Protein AF-A0AAW6EP36-F1 (afdb_monomer)

Structure (mmCIF, N/CA/C/O backbone):
data_AF-A0AAW6EP36-F1
#
_entry.id   AF-A0AAW6EP36-F1
#
loop_
_atom_site.group_PDB
_atom_site.id
_atom_site.type_symbol
_atom_site.label_atom_id
_atom_site.label_alt_id
_atom_site.label_comp_id
_atom_site.label_asym_id
_atom_site.label_entity_id
_atom_site.label_seq_id
_atom_site.pdbx_PDB_ins_code
_atom_site.Cartn_x
_atom_site.Cartn_y
_atom_site.Cartn_z
_atom_site.occupancy
_atom_site.B_iso_or_equiv
_atom_site.auth_seq_id
_atom_site.auth_comp_id
_atom_site.auth_asym_id
_atom_site.auth_atom_id
_atom_site.pdbx_PDB_model_num
ATOM 1 N N . MET A 1 1 ? -61.849 -7.722 22.838 1.00 45.62 1 MET A N 1
ATOM 2 C CA . MET A 1 1 ? -61.352 -7.533 24.218 1.00 45.62 1 MET A CA 1
ATOM 3 C C . MET A 1 1 ? -60.020 -6.807 24.137 1.00 45.62 1 MET A C 1
ATOM 5 O O . MET A 1 1 ? -59.121 -7.307 23.476 1.00 45.62 1 MET A O 1
ATOM 9 N N . GLY A 1 2 ? -59.933 -5.591 24.679 1.00 55.53 2 GLY A N 1
ATOM 10 C CA . GLY A 1 2 ? -58.685 -4.821 24.693 1.00 55.53 2 GLY A CA 1
ATOM 11 C C . GLY A 1 2 ? -57.752 -5.344 25.782 1.00 55.53 2 GLY A C 1
ATOM 12 O O . GLY A 1 2 ? -58.221 -5.619 26.885 1.00 55.53 2 GLY A O 1
ATOM 13 N N . LYS A 1 3 ? -56.460 -5.498 25.465 1.00 57.25 3 LYS A N 1
ATOM 14 C CA . LYS A 1 3 ? -55.440 -5.969 26.414 1.00 57.25 3 LYS A CA 1
ATOM 15 C C . LYS A 1 3 ? -55.450 -5.120 27.684 1.00 57.25 3 LYS A C 1
ATOM 17 O O . LYS A 1 3 ? -55.576 -3.893 27.635 1.00 57.25 3 LYS A O 1
ATOM 22 N N . THR A 1 4 ? -55.296 -5.765 28.831 1.00 70.50 4 THR A N 1
ATOM 23 C CA . THR A 1 4 ? -55.386 -5.096 30.128 1.00 70.50 4 THR A CA 1
ATOM 24 C C . THR A 1 4 ? -54.097 -4.313 30.397 1.00 70.50 4 THR A C 1
ATOM 26 O O . THR A 1 4 ? -53.002 -4.747 30.045 1.00 70.50 4 THR A O 1
ATOM 29 N N . LYS A 1 5 ? -54.178 -3.165 31.087 1.00 67.25 5 LYS A N 1
ATOM 30 C CA . LYS A 1 5 ? -53.012 -2.315 31.439 1.00 67.25 5 LYS A CA 1
ATOM 31 C C . LYS A 1 5 ? -51.855 -3.072 32.119 1.00 67.25 5 LYS A C 1
ATOM 33 O O . LYS A 1 5 ? -50.715 -2.620 32.054 1.00 67.25 5 LYS A O 1
ATOM 38 N N . LYS A 1 6 ? -52.150 -4.187 32.799 1.00 70.81 6 LYS A N 1
ATOM 39 C CA . LYS A 1 6 ? -51.157 -5.064 33.441 1.00 70.81 6 LYS A CA 1
ATOM 40 C C . LYS A 1 6 ? -50.401 -5.926 32.424 1.00 70.81 6 LYS A C 1
ATOM 42 O O . LYS A 1 6 ? -49.181 -5.974 32.498 1.00 70.81 6 LYS A O 1
ATOM 47 N N . GLU A 1 7 ? -51.095 -6.491 31.439 1.00 68.00 7 GLU A N 1
ATOM 48 C CA . GLU A 1 7 ? -50.498 -7.297 30.362 1.00 68.00 7 GLU A CA 1
ATOM 49 C C . GLU A 1 7 ? -49.569 -6.444 29.489 1.00 68.00 7 GLU A C 1
ATOM 51 O O . GLU A 1 7 ? -48.434 -6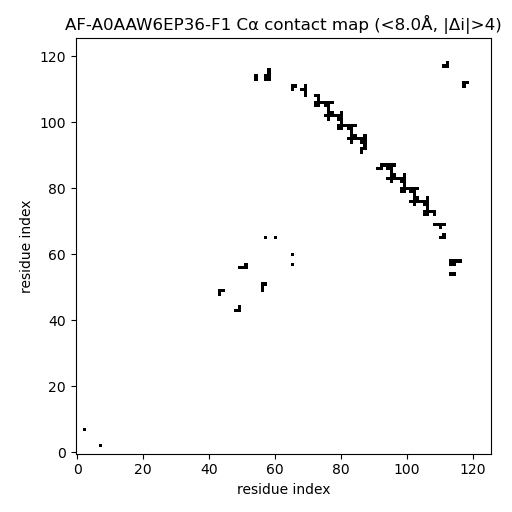.827 29.230 1.00 68.00 7 GLU A O 1
ATOM 56 N N . MET A 1 8 ? -49.986 -5.217 29.152 1.00 68.50 8 MET A N 1
ATOM 57 C CA . MET A 1 8 ? -49.133 -4.281 28.404 1.00 68.50 8 MET A CA 1
ATOM 58 C C . MET A 1 8 ? -47.861 -3.870 29.166 1.00 68.50 8 MET A C 1
ATOM 60 O O . MET A 1 8 ? -46.829 -3.618 28.550 1.00 68.50 8 MET A O 1
ATOM 64 N N . LYS A 1 9 ? -47.900 -3.794 30.504 1.00 72.25 9 LYS A N 1
ATOM 65 C CA . LYS A 1 9 ? -46.702 -3.501 31.313 1.00 72.25 9 LYS A CA 1
ATOM 66 C C . LYS A 1 9 ? -45.738 -4.683 31.375 1.00 72.25 9 LYS A C 1
ATOM 68 O O . LYS A 1 9 ? -44.535 -4.461 31.475 1.00 72.25 9 LYS A O 1
ATOM 73 N N . GLN A 1 10 ? -46.266 -5.901 31.332 1.00 76.69 10 GLN A N 1
ATOM 74 C CA . GLN A 1 10 ? -45.478 -7.125 31.380 1.00 76.69 10 GLN A CA 1
ATOM 75 C C . GLN A 1 10 ? -44.752 -7.345 30.045 1.00 76.69 10 GLN A C 1
ATOM 77 O O . GLN A 1 10 ? -43.532 -7.469 30.043 1.00 76.69 10 GLN A O 1
ATOM 82 N N . GLU A 1 11 ? -45.458 -7.180 28.917 1.00 71.25 11 GLU A N 1
ATOM 83 C CA . GLU A 1 11 ? -44.861 -7.202 27.568 1.00 71.25 11 GLU A CA 1
ATOM 84 C C . GLU A 1 11 ? -43.756 -6.139 27.400 1.00 71.25 11 GLU A C 1
ATOM 86 O O . GLU A 1 11 ? -42.708 -6.401 26.810 1.00 71.25 11 GLU A O 1
ATOM 91 N N . LEU A 1 12 ? -43.944 -4.937 27.963 1.00 74.44 12 LEU A N 1
ATOM 92 C CA . LEU A 1 12 ? -42.933 -3.874 27.911 1.00 74.44 12 LEU A CA 1
ATOM 93 C C . LEU A 1 12 ? -41.680 -4.208 28.739 1.00 74.44 12 LEU A C 1
ATOM 95 O O . LEU A 1 12 ? -40.571 -3.805 28.380 1.00 74.44 12 LEU A O 1
ATOM 99 N N . ASN A 1 13 ? -41.849 -4.906 29.863 1.00 81.31 13 ASN A N 1
ATOM 100 C CA . ASN A 1 13 ? -40.734 -5.281 30.725 1.00 81.31 13 ASN A CA 1
ATOM 101 C C . ASN A 1 13 ? -39.915 -6.420 30.104 1.00 81.31 13 ASN A C 1
ATOM 103 O O . ASN A 1 13 ? -38.688 -6.337 30.073 1.00 81.31 13 ASN A O 1
ATOM 107 N N . ASP A 1 14 ? -40.587 -7.406 29.512 1.00 78.19 14 ASP A N 1
ATOM 108 C CA . ASP A 1 14 ? -39.940 -8.510 28.798 1.00 78.19 14 ASP A CA 1
ATOM 109 C C . ASP A 1 14 ? -39.180 -8.004 27.563 1.00 78.19 14 ASP A C 1
ATOM 111 O O . ASP A 1 14 ? -38.023 -8.368 27.345 1.00 78.19 14 ASP A O 1
ATOM 115 N N . ALA A 1 15 ? -39.762 -7.059 26.815 1.00 74.50 15 ALA A N 1
ATOM 116 C CA . ALA A 1 15 ? -39.076 -6.404 25.702 1.00 74.50 15 ALA A CA 1
ATOM 117 C C . ALA A 1 15 ? -37.827 -5.625 26.156 1.00 74.50 15 ALA A C 1
ATOM 119 O O . ALA A 1 15 ? -36.800 -5.640 25.475 1.00 74.50 15 ALA A O 1
ATOM 120 N N . LYS A 1 16 ? -37.876 -4.966 27.324 1.00 75.06 16 LYS A N 1
ATOM 121 C CA . LYS A 1 16 ? -36.713 -4.277 27.908 1.00 75.06 16 LYS A CA 1
ATOM 122 C C . LYS A 1 16 ? -35.598 -5.241 28.302 1.00 75.06 16 LYS A C 1
ATOM 124 O O . LYS A 1 16 ? -34.429 -4.917 28.088 1.00 75.06 16 LYS A O 1
ATOM 129 N N . ILE A 1 17 ? -35.944 -6.388 28.882 1.00 79.31 17 ILE A N 1
ATOM 130 C CA . ILE A 1 17 ? -34.974 -7.416 29.277 1.00 79.31 17 ILE A CA 1
ATOM 131 C C . ILE A 1 17 ? -34.302 -7.995 28.029 1.00 79.31 17 ILE A C 1
ATOM 133 O O . ILE A 1 17 ? -33.076 -7.972 27.942 1.00 79.31 17 ILE A O 1
ATOM 137 N N . TYR A 1 18 ? -35.087 -8.369 27.016 1.00 76.94 18 TYR A N 1
ATOM 138 C CA . TYR A 1 18 ? -34.569 -8.897 25.753 1.00 76.94 18 TYR A CA 1
ATOM 139 C C . TYR A 1 18 ? -33.625 -7.913 25.047 1.00 76.94 18 TYR A C 1
ATOM 141 O O . TYR A 1 18 ? -32.559 -8.282 24.552 1.00 76.94 18 TYR A O 1
ATOM 149 N N . LEU A 1 19 ? -33.977 -6.624 25.042 1.00 76.75 19 LEU A N 1
ATOM 150 C CA . LEU A 1 19 ? -33.152 -5.587 24.429 1.00 76.75 19 LEU A CA 1
ATOM 151 C C . LEU A 1 19 ? -31.839 -5.370 25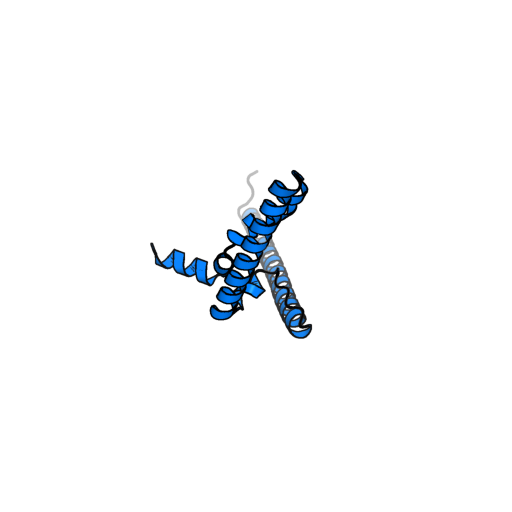.199 1.00 76.75 19 LEU A C 1
ATOM 153 O O . LEU A 1 19 ? -30.787 -5.180 24.589 1.00 76.75 19 LEU A O 1
ATOM 157 N N . LYS A 1 20 ? -31.876 -5.451 26.534 1.00 81.38 20 LYS A N 1
ATOM 158 C CA . LYS A 1 20 ? -30.683 -5.355 27.386 1.00 81.38 20 LYS A CA 1
ATOM 159 C C . LYS A 1 20 ? -29.736 -6.539 27.16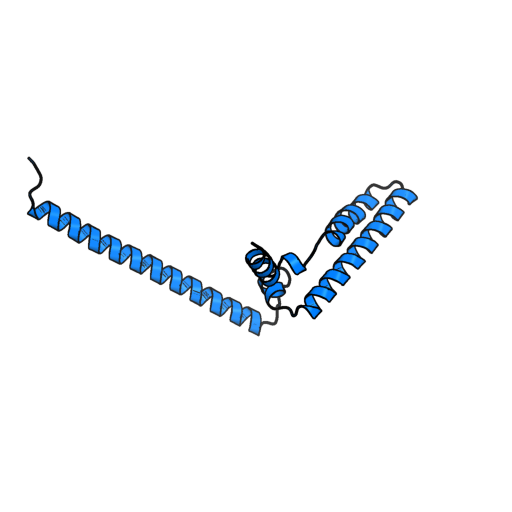7 1.00 81.38 20 LYS A C 1
ATOM 161 O O . LYS A 1 20 ? -28.532 -6.325 27.038 1.00 81.38 20 LYS A O 1
ATOM 166 N N . GLU A 1 21 ? -30.269 -7.753 27.064 1.00 82.50 21 GLU A N 1
ATOM 167 C CA . GLU A 1 21 ? -29.490 -8.961 26.763 1.00 82.50 21 GLU A CA 1
ATOM 168 C C . GLU A 1 21 ? -28.890 -8.922 25.351 1.00 82.50 21 GLU A C 1
ATOM 170 O O . GLU A 1 21 ? -27.721 -9.264 25.159 1.00 82.50 21 GLU A O 1
ATOM 175 N N . GLY A 1 22 ? -29.648 -8.434 24.363 1.00 76.81 22 GLY A N 1
ATOM 176 C CA . GLY A 1 22 ? -29.160 -8.238 22.997 1.00 76.81 22 GLY A CA 1
ATOM 177 C C . GLY A 1 22 ? -27.992 -7.250 22.926 1.00 76.81 22 GLY A C 1
ATOM 178 O O . GLY A 1 22 ? -26.977 -7.533 22.289 1.00 76.81 22 GLY A O 1
ATOM 179 N N . ILE A 1 23 ? -28.088 -6.122 23.637 1.00 80.25 23 ILE A N 1
ATOM 180 C CA . ILE A 1 23 ? -27.001 -5.133 23.723 1.00 80.25 23 ILE A CA 1
ATOM 181 C C . ILE A 1 23 ? -25.767 -5.725 24.412 1.00 80.25 23 ILE A C 1
ATOM 183 O O . ILE A 1 23 ? -24.645 -5.476 23.969 1.00 80.25 23 ILE A O 1
ATOM 187 N N . GLN A 1 24 ? -25.950 -6.522 25.469 1.00 84.31 24 GLN A N 1
ATOM 188 C CA . GLN A 1 24 ? -24.836 -7.180 26.153 1.00 84.31 24 GLN A CA 1
ATOM 189 C C . GLN A 1 24 ? -24.106 -8.167 25.240 1.00 84.31 24 GLN A C 1
ATOM 191 O O . GLN A 1 24 ? -22.882 -8.100 25.160 1.00 84.31 24 GLN A O 1
ATOM 196 N N . LYS A 1 25 ? -24.827 -8.999 24.476 1.00 80.69 25 LYS A N 1
ATOM 197 C CA . LYS A 1 25 ? -24.210 -9.906 23.493 1.00 80.69 25 LYS A CA 1
ATOM 198 C C . LYS A 1 25 ? -23.414 -9.158 22.425 1.00 80.69 25 LYS A C 1
ATOM 200 O O . LYS A 1 25 ? -22.282 -9.535 22.134 1.00 80.69 25 LYS A O 1
ATOM 205 N N . ILE A 1 26 ? -23.967 -8.069 21.887 1.00 77.00 26 ILE A N 1
ATOM 206 C CA . ILE A 1 26 ? -23.275 -7.244 20.885 1.00 77.00 26 ILE A CA 1
ATOM 207 C C . ILE A 1 26 ? -21.999 -6.632 21.476 1.00 77.00 26 ILE A C 1
ATOM 209 O O . ILE A 1 26 ? -20.958 -6.630 20.821 1.00 77.00 26 ILE A O 1
ATOM 213 N N . ASN A 1 27 ? -22.047 -6.132 22.712 1.00 78.75 27 ASN A N 1
ATOM 214 C CA . ASN A 1 27 ? -20.862 -5.580 23.369 1.00 78.75 27 ASN A CA 1
ATOM 215 C C . ASN A 1 27 ? -19.795 -6.644 23.653 1.00 78.75 27 ASN A C 1
ATOM 217 O O . ASN A 1 27 ? -18.612 -6.366 23.452 1.00 78.75 27 ASN A O 1
ATOM 221 N N . GLU A 1 28 ? -20.189 -7.846 24.074 1.00 79.75 28 GLU A N 1
ATOM 222 C CA . GLU A 1 28 ? -19.261 -8.956 24.317 1.00 79.75 28 GLU A CA 1
ATOM 223 C C . GLU A 1 28 ? -18.569 -9.381 23.008 1.00 79.75 28 GLU A C 1
ATOM 225 O O . GLU A 1 28 ? -17.343 -9.475 22.957 1.00 79.75 28 GLU A O 1
ATOM 230 N N . GLU A 1 29 ? -19.320 -9.513 21.906 1.00 76.31 29 GLU A N 1
ATOM 231 C CA . GLU A 1 29 ? -18.755 -9.807 20.579 1.00 76.31 29 GLU A CA 1
ATOM 232 C C . GLU A 1 29 ? -17.798 -8.712 20.086 1.00 76.31 29 GLU A C 1
ATOM 234 O O . GLU A 1 29 ? -16.755 -8.999 19.490 1.00 76.31 29 GLU A O 1
ATOM 239 N N . GLN A 1 30 ? -18.131 -7.440 20.322 1.00 67.19 30 GLN A N 1
ATOM 240 C CA . GLN A 1 30 ? -17.255 -6.319 19.976 1.00 67.19 30 GLN A CA 1
ATOM 241 C C . GLN A 1 30 ? -15.985 -6.302 20.836 1.00 67.19 30 GLN A C 1
ATOM 243 O O . GLN A 1 30 ? -14.928 -5.906 20.336 1.00 67.19 30 GLN A O 1
ATOM 248 N N . ARG A 1 31 ? -16.060 -6.740 22.102 1.00 79.50 31 ARG A N 1
ATOM 249 C CA . ARG A 1 31 ? -14.889 -6.869 22.981 1.00 79.50 31 ARG A CA 1
ATOM 250 C C . ARG A 1 31 ? -13.953 -7.966 22.480 1.00 79.50 31 ARG A C 1
ATOM 252 O O . ARG A 1 31 ? -12.779 -7.680 22.264 1.00 79.50 31 ARG A O 1
ATOM 259 N N . ILE A 1 32 ? -14.484 -9.151 22.173 1.00 75.88 32 ILE A N 1
ATOM 260 C CA . ILE A 1 32 ? -13.707 -10.284 21.638 1.00 75.88 32 ILE A CA 1
ATOM 261 C C . ILE A 1 32 ? -13.018 -9.894 20.321 1.00 75.88 32 ILE A C 1
ATOM 263 O O . ILE A 1 32 ? -11.809 -10.053 20.177 1.00 75.88 32 ILE A O 1
ATOM 267 N N . LYS A 1 33 ? -13.740 -9.255 19.388 1.00 71.69 33 LYS A N 1
ATOM 268 C CA . LYS A 1 33 ? -13.156 -8.774 18.118 1.00 71.69 33 LYS A CA 1
ATOM 269 C C . LYS A 1 33 ? -12.069 -7.711 18.297 1.00 71.69 33 LYS A C 1
ATOM 271 O O . LYS A 1 33 ? -11.221 -7.550 17.415 1.00 71.69 33 LYS A O 1
ATOM 276 N N . LYS A 1 34 ? -12.111 -6.928 19.379 1.00 68.38 34 LYS A N 1
ATOM 277 C CA . LYS A 1 34 ? -11.049 -5.966 19.707 1.00 68.38 34 LYS A CA 1
ATOM 278 C C . LYS A 1 34 ? -9.825 -6.674 20.277 1.00 68.38 34 LYS A C 1
ATOM 280 O O . LYS A 1 34 ? -8.721 -6.368 19.836 1.00 68.38 34 LYS A O 1
ATOM 285 N N . GLU A 1 35 ? -10.017 -7.618 21.191 1.00 72.19 35 GLU A N 1
ATOM 286 C CA . GLU A 1 35 ? -8.931 -8.410 21.778 1.00 72.19 35 GLU A CA 1
ATOM 287 C C . GLU A 1 35 ? -8.205 -9.244 20.714 1.00 72.19 35 GLU A C 1
ATOM 289 O O . GLU A 1 35 ? -6.982 -9.172 20.617 1.00 72.19 35 GLU A O 1
ATOM 294 N N . GLU A 1 36 ? -8.931 -9.913 19.812 1.00 69.19 36 GLU A N 1
ATOM 295 C CA . GLU A 1 36 ? -8.332 -10.655 18.691 1.00 69.19 36 GLU A CA 1
ATOM 296 C C . GLU A 1 36 ? -7.504 -9.762 17.757 1.00 69.19 36 GLU A C 1
ATOM 298 O O . GLU A 1 36 ? -6.447 -10.171 17.270 1.00 69.19 36 GLU A O 1
ATOM 303 N N . ARG A 1 37 ? -7.947 -8.520 17.506 1.00 63.28 37 ARG A N 1
ATOM 304 C CA . ARG A 1 37 ? -7.154 -7.563 16.719 1.00 63.28 37 ARG A CA 1
ATOM 305 C C . ARG A 1 37 ? -5.865 -7.183 17.425 1.00 63.28 37 ARG A C 1
ATOM 307 O O . ARG A 1 37 ? -4.842 -7.098 16.756 1.00 63.28 37 ARG A O 1
ATOM 314 N N . ILE A 1 38 ? -5.909 -6.938 18.733 1.00 69.94 38 ILE A N 1
ATOM 315 C CA . ILE A 1 38 ? -4.722 -6.570 19.513 1.00 69.94 38 ILE A CA 1
ATOM 316 C C . ILE A 1 38 ? -3.719 -7.726 19.497 1.00 69.94 38 ILE A C 1
ATOM 318 O O . ILE A 1 38 ? -2.566 -7.511 19.132 1.00 69.94 38 ILE A O 1
ATOM 322 N N . ILE A 1 39 ? -4.180 -8.954 19.754 1.00 66.69 39 ILE A N 1
ATOM 323 C CA . ILE A 1 39 ? -3.342 -10.161 19.730 1.00 66.69 39 ILE A CA 1
ATOM 324 C C . ILE A 1 39 ? -2.724 -10.374 18.342 1.00 66.69 39 ILE A C 1
ATOM 326 O O . ILE A 1 39 ? -1.535 -10.660 18.235 1.00 66.69 39 ILE A O 1
ATOM 330 N N . ASN A 1 40 ? -3.485 -10.194 17.257 1.00 64.25 40 ASN A N 1
ATOM 331 C CA . ASN A 1 40 ? -2.939 -10.320 15.901 1.00 64.25 40 ASN A CA 1
ATOM 332 C C . ASN A 1 40 ? -1.943 -9.209 15.547 1.00 64.25 40 ASN A C 1
ATOM 334 O O . ASN A 1 40 ? -0.972 -9.467 14.840 1.00 64.25 40 ASN A O 1
ATOM 338 N N . ILE A 1 41 ? -2.152 -7.980 16.026 1.00 61.00 41 ILE A N 1
ATOM 339 C CA . ILE A 1 41 ? -1.191 -6.883 15.843 1.00 61.00 41 ILE A CA 1
ATOM 340 C C . ILE A 1 41 ? 0.109 -7.195 16.593 1.00 61.00 41 ILE A C 1
ATOM 342 O O . ILE A 1 41 ? 1.189 -7.032 16.028 1.00 61.00 41 ILE A O 1
ATOM 346 N N . GLU A 1 42 ? 0.015 -7.695 17.822 1.00 60.91 42 GLU A N 1
ATOM 347 C CA . GLU A 1 42 ? 1.168 -8.058 18.648 1.00 60.91 42 GLU A CA 1
ATOM 348 C C . GLU A 1 42 ? 1.920 -9.271 18.083 1.00 60.91 42 GLU A C 1
ATOM 350 O O . GLU A 1 42 ? 3.146 -9.257 17.981 1.00 60.91 42 GLU A O 1
ATOM 355 N N . LYS A 1 43 ? 1.195 -10.276 17.581 1.00 59.38 43 LYS A N 1
ATOM 356 C CA . LYS A 1 43 ? 1.772 -11.435 16.889 1.00 59.38 43 LYS A CA 1
ATOM 357 C C . LYS A 1 43 ? 2.457 -11.043 15.575 1.00 59.38 43 LYS A C 1
ATOM 359 O O . LYS A 1 43 ? 3.528 -11.562 15.261 1.00 59.38 43 LYS A O 1
ATOM 364 N N . ASN A 1 44 ? 1.896 -10.095 14.824 1.00 56.53 44 ASN A N 1
ATOM 365 C CA . ASN A 1 44 ? 2.533 -9.548 13.620 1.00 56.53 44 ASN A CA 1
ATOM 366 C C . ASN A 1 44 ? 3.772 -8.701 13.951 1.00 56.53 44 ASN A C 1
ATOM 368 O O . ASN A 1 44 ? 4.741 -8.711 13.195 1.00 56.53 44 ASN A O 1
ATOM 372 N N . ALA A 1 45 ? 3.779 -8.012 15.096 1.00 58.97 45 ALA A N 1
ATOM 373 C CA . ALA A 1 45 ? 4.959 -7.309 15.590 1.00 58.97 45 ALA A CA 1
ATOM 374 C C . ALA A 1 45 ? 6.065 -8.287 16.038 1.00 58.97 45 ALA A C 1
ATOM 376 O O . ALA A 1 45 ? 7.228 -8.077 15.702 1.00 58.97 45 ALA A O 1
ATOM 377 N N . GLN A 1 46 ? 5.712 -9.382 16.726 1.00 56.59 46 GLN A N 1
ATOM 378 C CA . GLN A 1 46 ? 6.663 -10.414 17.168 1.00 56.59 46 GLN A CA 1
ATOM 379 C C . GLN A 1 46 ? 7.242 -11.244 16.016 1.00 56.59 46 GLN A C 1
ATOM 381 O O . GLN A 1 46 ? 8.406 -11.627 16.060 1.00 56.59 46 GLN A O 1
ATOM 386 N N . THR A 1 47 ? 6.454 -11.523 14.977 1.00 53.81 47 THR A N 1
ATOM 387 C CA . THR A 1 47 ? 6.906 -12.328 13.827 1.00 53.81 47 THR A CA 1
ATOM 388 C C . THR A 1 47 ? 7.732 -11.535 12.812 1.00 53.81 47 THR A C 1
ATOM 390 O O . THR A 1 47 ? 8.214 -12.117 11.843 1.00 53.81 47 THR A O 1
ATOM 393 N N . GLY A 1 48 ? 7.898 -10.217 12.990 1.00 52.94 48 GLY A N 1
ATOM 394 C CA . GLY A 1 48 ? 8.709 -9.368 12.107 1.00 52.94 48 GLY A CA 1
ATOM 395 C C . GLY A 1 48 ? 8.193 -9.259 10.665 1.00 52.94 48 GLY A C 1
ATOM 396 O O . GLY A 1 48 ? 8.832 -8.629 9.822 1.00 52.94 48 GLY A O 1
ATOM 397 N N . THR A 1 49 ? 7.032 -9.844 10.359 1.00 51.59 49 THR A N 1
ATOM 398 C CA . THR A 1 49 ? 6.422 -9.809 9.029 1.00 51.59 49 THR A CA 1
ATOM 399 C C . THR A 1 49 ? 5.657 -8.504 8.864 1.00 51.59 49 THR A C 1
ATOM 401 O O . THR A 1 49 ? 4.437 -8.416 8.991 1.00 51.59 49 THR A O 1
ATOM 404 N N . VAL A 1 50 ? 6.402 -7.433 8.586 1.00 53.75 50 VAL A N 1
ATOM 405 C CA . VAL A 1 50 ? 5.812 -6.143 8.230 1.00 53.75 50 VAL A CA 1
ATOM 406 C C . VAL A 1 50 ? 5.137 -6.298 6.872 1.00 53.75 50 VAL A C 1
ATOM 408 O O . VAL A 1 50 ? 5.776 -6.266 5.822 1.00 53.75 50 VAL A O 1
ATOM 411 N N . ASN A 1 51 ? 3.821 -6.495 6.882 1.00 60.12 51 ASN A N 1
ATOM 412 C CA . ASN A 1 51 ? 3.046 -6.535 5.655 1.00 60.12 51 ASN A CA 1
ATOM 413 C C . ASN A 1 51 ? 2.905 -5.111 5.097 1.00 60.12 51 ASN A C 1
ATOM 415 O O . ASN A 1 51 ? 1.962 -4.391 5.426 1.00 60.12 51 ASN A O 1
ATOM 419 N N . TYR A 1 52 ? 3.844 -4.712 4.236 1.00 58.38 52 TYR A N 1
ATOM 420 C CA . TYR A 1 52 ? 3.853 -3.410 3.560 1.00 58.38 52 TYR A CA 1
ATOM 421 C C . TYR A 1 52 ? 2.638 -3.181 2.646 1.00 58.38 52 TYR A C 1
ATOM 423 O O . TYR A 1 52 ? 2.409 -2.057 2.213 1.00 58.38 52 TYR A O 1
ATOM 431 N N . PHE A 1 53 ? 1.823 -4.202 2.362 1.00 57.44 53 PHE A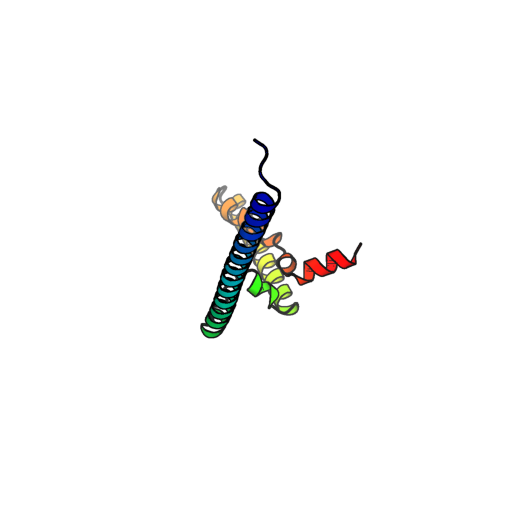 N 1
ATOM 432 C CA . PHE A 1 53 ? 0.552 -4.026 1.651 1.00 57.44 53 PHE A CA 1
ATOM 433 C C . PHE A 1 53 ? -0.599 -3.620 2.578 1.00 57.44 53 PHE A C 1
ATOM 435 O O . PHE A 1 53 ? -1.627 -3.131 2.109 1.00 57.44 53 PHE A O 1
ATOM 442 N N . HIS A 1 54 ? -0.443 -3.776 3.895 1.00 61.94 54 HIS A N 1
ATOM 443 C CA . HIS A 1 54 ? -1.445 -3.337 4.855 1.00 61.94 54 HIS A CA 1
ATOM 444 C C . HIS A 1 54 ? -1.323 -1.829 5.107 1.00 61.94 54 HIS A C 1
ATOM 446 O O . HIS A 1 54 ? -0.234 -1.297 5.321 1.00 61.94 54 HIS A O 1
ATOM 452 N N . ARG A 1 55 ? -2.457 -1.115 5.127 1.00 60.69 55 ARG A N 1
ATOM 453 C CA . ARG A 1 55 ? -2.488 0.351 5.287 1.00 60.69 55 ARG A CA 1
ATOM 454 C C . ARG A 1 55 ? -1.751 0.835 6.540 1.00 60.69 55 ARG A C 1
ATOM 456 O O . ARG A 1 55 ? -1.071 1.856 6.489 1.00 60.69 55 ARG A O 1
ATOM 463 N N . SER A 1 56 ? -1.840 0.070 7.630 1.00 62.09 56 SER A N 1
ATOM 464 C CA . SER A 1 56 ? -1.178 0.403 8.896 1.00 62.09 56 SER A CA 1
ATOM 465 C C . SER A 1 56 ? 0.345 0.473 8.780 1.00 62.09 56 SER A C 1
ATOM 467 O O . SER A 1 56 ? 0.949 1.243 9.514 1.00 62.09 56 SER A O 1
ATOM 469 N N . ALA A 1 57 ? 0.966 -0.266 7.852 1.00 65.06 57 ALA A N 1
ATOM 470 C CA . ALA A 1 57 ? 2.415 -0.235 7.662 1.00 65.06 57 ALA A CA 1
ATOM 471 C C . ALA A 1 57 ? 2.891 1.125 7.127 1.00 65.06 57 ALA A C 1
ATOM 473 O O . ALA A 1 57 ? 3.939 1.624 7.538 1.00 65.06 57 ALA A O 1
ATOM 474 N N . TRP A 1 58 ? 2.097 1.758 6.259 1.00 68.25 58 TRP A N 1
ATOM 475 C CA . TRP A 1 58 ? 2.371 3.101 5.746 1.00 68.25 58 TRP A CA 1
ATOM 476 C C . TRP A 1 58 ? 2.073 4.184 6.784 1.00 68.25 58 TRP A C 1
ATOM 478 O O . TRP A 1 58 ? 2.795 5.176 6.845 1.00 68.25 58 TRP A O 1
ATOM 488 N N . ASP A 1 59 ? 1.044 3.989 7.615 1.00 64.62 59 ASP A N 1
ATOM 489 C CA . ASP A 1 59 ? 0.700 4.912 8.706 1.00 64.62 59 ASP A CA 1
ATOM 490 C C . ASP A 1 59 ? 1.788 4.979 9.787 1.00 64.62 59 ASP A C 1
ATOM 492 O O . ASP A 1 59 ? 2.029 6.045 10.348 1.00 64.62 59 ASP A O 1
ATOM 496 N N . THR A 1 60 ? 2.482 3.869 10.052 1.00 66.19 60 THR A N 1
ATOM 497 C CA . THR A 1 60 ? 3.581 3.813 11.030 1.00 66.19 60 THR A CA 1
ATOM 498 C C . THR A 1 60 ? 4.930 4.292 10.483 1.00 66.19 60 THR A C 1
ATOM 500 O O . THR A 1 60 ? 5.897 4.393 11.238 1.00 66.19 60 THR A O 1
ATOM 503 N N . MET A 1 61 ? 5.044 4.583 9.182 1.00 68.56 61 MET A N 1
ATOM 504 C CA . MET A 1 61 ? 6.301 5.046 8.586 1.00 68.56 61 MET A CA 1
ATOM 505 C C . MET A 1 61 ? 6.548 6.538 8.825 1.00 68.56 61 MET A C 1
ATOM 507 O O . MET A 1 61 ? 5.660 7.375 8.676 1.00 68.56 61 MET A O 1
ATOM 511 N N . SER A 1 62 ? 7.810 6.893 9.091 1.00 72.31 62 SER A N 1
ATOM 512 C CA . SER A 1 62 ? 8.225 8.299 9.150 1.00 72.31 62 SER A CA 1
ATOM 513 C C . SER A 1 62 ? 8.014 9.006 7.803 1.00 72.31 62 SER A C 1
ATOM 515 O O . SER A 1 62 ? 8.177 8.406 6.736 1.00 72.31 62 SER A O 1
ATOM 517 N N . GLU A 1 63 ? 7.742 10.313 7.828 1.00 72.81 63 GLU A N 1
ATOM 518 C CA . GLU A 1 63 ? 7.547 11.113 6.609 1.00 72.81 63 GLU A CA 1
ATOM 519 C C . GLU A 1 63 ? 8.769 11.058 5.668 1.00 72.81 63 GLU A C 1
ATOM 521 O O . GLU A 1 63 ? 8.627 11.036 4.443 1.00 72.81 63 GLU A O 1
ATOM 526 N N . LYS A 1 64 ? 9.987 10.979 6.229 1.00 76.06 64 LYS A N 1
ATOM 527 C CA . LYS A 1 64 ? 11.236 10.822 5.462 1.00 76.06 64 LYS A CA 1
ATOM 528 C C . LYS A 1 64 ? 11.256 9.497 4.698 1.00 76.06 64 LYS A C 1
ATOM 530 O O . LYS A 1 64 ? 11.606 9.473 3.518 1.00 76.06 64 LYS A O 1
ATOM 535 N N . THR A 1 65 ? 10.854 8.411 5.353 1.00 77.75 65 THR A N 1
ATOM 536 C CA . THR A 1 65 ? 10.766 7.075 4.749 1.00 77.75 65 THR A CA 1
ATOM 537 C C . THR A 1 65 ? 9.696 7.047 3.657 1.00 77.75 65 THR A C 1
ATOM 539 O O . THR A 1 65 ? 9.962 6.594 2.547 1.00 77.75 65 THR A O 1
ATOM 542 N N . LEU A 1 66 ? 8.531 7.645 3.916 1.00 77.75 66 LEU A N 1
ATOM 543 C CA . LEU A 1 66 ? 7.430 7.761 2.958 1.00 77.75 66 LEU A CA 1
ATOM 544 C C . LEU A 1 66 ? 7.834 8.544 1.694 1.00 77.75 66 LEU A C 1
ATOM 546 O O . LEU A 1 66 ? 7.501 8.156 0.574 1.00 77.75 66 LEU A O 1
ATOM 550 N N . LYS A 1 67 ? 8.609 9.629 1.854 1.00 79.94 67 LYS A N 1
ATOM 551 C CA . LYS A 1 67 ? 9.187 10.393 0.735 1.00 79.94 67 LYS A CA 1
ATOM 552 C C . LYS A 1 67 ? 10.152 9.549 -0.097 1.00 79.94 67 LYS A C 1
ATOM 554 O O . LYS A 1 67 ? 10.080 9.633 -1.322 1.00 79.94 67 LYS A O 1
ATOM 559 N N . ARG A 1 68 ? 11.008 8.738 0.540 1.00 82.56 68 ARG A N 1
ATOM 560 C CA . ARG A 1 68 ? 11.932 7.823 -0.157 1.00 82.56 68 ARG A CA 1
ATOM 561 C C . ARG A 1 68 ? 11.186 6.758 -0.952 1.00 82.56 68 ARG A C 1
ATOM 563 O O . ARG A 1 68 ? 11.493 6.585 -2.123 1.00 82.56 68 ARG A O 1
ATOM 570 N N . PHE A 1 69 ? 10.177 6.114 -0.367 1.00 82.69 69 PHE A N 1
ATOM 571 C CA . PHE A 1 69 ? 9.355 5.138 -1.090 1.00 82.69 69 PHE A CA 1
ATOM 572 C C . PHE A 1 69 ? 8.615 5.774 -2.263 1.00 82.69 69 PHE A C 1
ATOM 574 O O . PHE A 1 69 ? 8.647 5.249 -3.368 1.00 82.69 69 PHE A O 1
ATOM 581 N N . ASN A 1 70 ? 8.015 6.946 -2.063 1.00 84.06 70 ASN A N 1
ATOM 582 C CA . ASN A 1 70 ? 7.348 7.660 -3.147 1.00 84.06 70 ASN A CA 1
ATOM 583 C C . ASN A 1 70 ? 8.310 8.034 -4.288 1.00 84.06 70 ASN A C 1
ATOM 585 O O . ASN A 1 70 ? 7.938 8.007 -5.457 1.00 84.06 70 ASN A O 1
ATOM 589 N N . LEU A 1 71 ? 9.546 8.410 -3.949 1.00 85.38 71 LEU A N 1
ATOM 590 C CA . LEU A 1 71 ? 10.585 8.689 -4.934 1.00 85.38 71 LEU A CA 1
ATOM 591 C C . LEU A 1 71 ? 10.998 7.412 -5.678 1.00 85.38 71 LEU A C 1
ATOM 593 O O . LEU A 1 71 ? 11.095 7.433 -6.900 1.00 85.38 71 LEU A O 1
ATOM 597 N N . PHE A 1 72 ? 11.168 6.305 -4.953 1.00 87.12 72 PHE A N 1
ATOM 598 C CA . PHE A 1 72 ? 11.475 4.994 -5.517 1.00 87.12 72 PHE A CA 1
ATOM 599 C C . PHE A 1 72 ? 10.408 4.551 -6.527 1.00 87.12 72 PHE A C 1
ATOM 601 O O . PHE A 1 72 ? 10.745 4.311 -7.680 1.00 87.12 72 PHE A O 1
ATOM 608 N N . PHE A 1 73 ? 9.122 4.559 -6.153 1.00 85.31 73 PHE A N 1
ATOM 609 C CA . PHE A 1 73 ? 8.031 4.188 -7.065 1.00 85.31 73 PHE A CA 1
ATOM 610 C C . PHE A 1 73 ? 7.965 5.076 -8.307 1.00 85.31 73 PHE A C 1
ATOM 612 O O . PHE A 1 73 ? 7.734 4.571 -9.402 1.00 85.31 73 PHE A O 1
ATOM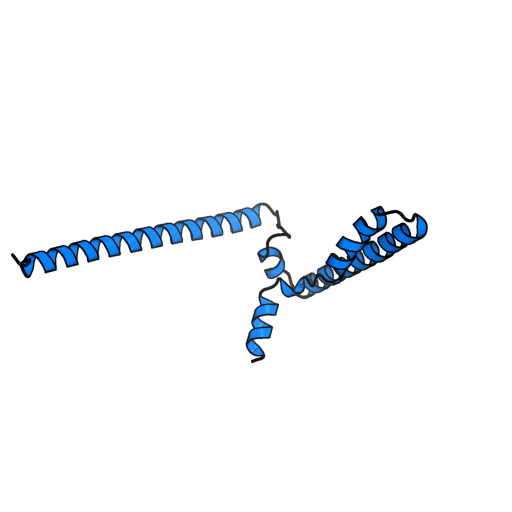 619 N N . ARG A 1 74 ? 8.229 6.381 -8.168 1.00 85.25 74 ARG A N 1
ATOM 620 C CA . ARG A 1 74 ? 8.313 7.279 -9.325 1.00 85.25 74 ARG A CA 1
ATOM 621 C C . ARG A 1 74 ? 9.448 6.902 -10.267 1.00 85.25 74 ARG A C 1
ATOM 623 O O . ARG A 1 74 ? 9.213 6.837 -11.467 1.00 85.25 74 ARG A O 1
ATOM 630 N N . PHE A 1 75 ? 10.648 6.639 -9.750 1.00 87.62 75 PHE A N 1
ATOM 631 C CA . PHE A 1 75 ? 11.775 6.217 -10.584 1.00 87.62 75 PHE A CA 1
ATOM 632 C C . PHE A 1 75 ? 11.512 4.874 -11.262 1.00 87.62 75 PHE A C 1
ATOM 634 O O . PHE A 1 75 ? 11.733 4.757 -12.464 1.00 87.62 75 PHE A O 1
ATOM 641 N N . THR A 1 76 ? 10.973 3.895 -10.532 1.00 88.12 76 THR A N 1
ATOM 642 C CA . THR A 1 76 ? 10.555 2.610 -11.103 1.00 88.12 76 THR A CA 1
ATOM 643 C C . THR A 1 76 ? 9.499 2.806 -12.187 1.00 88.12 76 THR A C 1
ATOM 645 O O . THR A 1 76 ? 9.612 2.229 -13.262 1.00 88.12 76 THR A O 1
ATOM 648 N N . GLY A 1 77 ? 8.509 3.670 -11.952 1.00 86.38 77 GLY A N 1
ATOM 649 C CA . GLY A 1 77 ? 7.475 3.979 -12.931 1.00 86.38 77 GLY A CA 1
ATOM 650 C C . GLY A 1 77 ? 8.035 4.618 -14.203 1.00 86.38 77 GLY A C 1
ATOM 651 O O . GLY A 1 77 ? 7.683 4.192 -15.300 1.00 86.38 77 GLY A O 1
ATOM 652 N N . VAL A 1 78 ? 8.939 5.597 -14.069 1.00 87.81 78 VAL A N 1
ATOM 653 C CA . VAL A 1 78 ? 9.615 6.231 -15.213 1.00 87.81 78 VAL A CA 1
ATOM 654 C C . VAL A 1 78 ? 10.444 5.204 -15.976 1.00 87.81 78 VAL A C 1
ATOM 656 O O . VAL A 1 78 ? 10.350 5.155 -17.195 1.00 87.81 78 VAL A O 1
ATOM 659 N N . PHE A 1 79 ? 11.197 4.355 -15.276 1.00 88.62 79 PHE A N 1
ATOM 660 C CA . PHE A 1 79 ? 12.003 3.301 -15.890 1.00 88.62 79 PHE A CA 1
ATOM 661 C C . PHE A 1 79 ? 11.148 2.285 -16.665 1.00 88.62 79 PHE A C 1
ATOM 663 O O . PHE A 1 79 ? 11.465 1.942 -17.802 1.00 88.62 79 PHE A O 1
ATOM 670 N N . CYS A 1 80 ? 10.028 1.837 -16.091 1.00 86.50 80 CYS A N 1
ATOM 671 C CA . CYS A 1 80 ? 9.087 0.953 -16.778 1.00 86.50 80 CYS A CA 1
ATOM 672 C C . CYS A 1 80 ? 8.430 1.636 -17.984 1.00 86.50 80 CYS A C 1
ATOM 674 O O . CYS A 1 80 ? 8.224 0.990 -19.009 1.00 86.50 80 CYS A O 1
ATOM 676 N N . LEU A 1 81 ? 8.127 2.935 -17.892 1.00 86.69 81 LEU A N 1
ATOM 677 C CA . LEU A 1 81 ? 7.568 3.693 -19.010 1.00 86.69 81 LEU A CA 1
ATOM 678 C C . LEU A 1 81 ? 8.554 3.836 -20.156 1.00 86.69 81 LEU A C 1
ATOM 680 O O . LEU A 1 81 ? 8.192 3.550 -21.293 1.00 86.69 81 LEU A O 1
ATOM 684 N N . THR A 1 82 ? 9.781 4.266 -19.868 1.00 86.44 82 THR A N 1
ATOM 685 C CA . THR A 1 82 ? 10.810 4.452 -20.891 1.00 86.44 82 THR A CA 1
ATOM 686 C C . THR A 1 82 ? 11.194 3.121 -21.520 1.00 86.44 82 THR A C 1
ATOM 688 O O . THR A 1 82 ? 11.237 3.032 -22.742 1.00 86.44 82 THR A O 1
ATOM 691 N N . GLY A 1 83 ? 11.378 2.070 -20.717 1.00 84.75 83 GLY A N 1
ATOM 692 C CA . GLY A 1 83 ? 11.630 0.718 -21.213 1.00 84.75 83 GLY A CA 1
ATOM 693 C C . GLY A 1 83 ? 10.473 0.179 -22.057 1.00 84.75 83 GLY A C 1
ATOM 694 O O . GLY A 1 83 ? 10.695 -0.303 -23.162 1.00 84.75 83 GLY A O 1
ATOM 695 N N . GLY A 1 84 ? 9.230 0.321 -21.587 1.00 84.19 84 GLY A N 1
ATOM 696 C CA . GLY A 1 84 ? 8.043 -0.123 -22.321 1.00 84.19 84 GLY A CA 1
ATOM 697 C C . GLY A 1 84 ? 7.841 0.620 -23.641 1.00 84.19 84 GLY A C 1
ATOM 698 O O . GLY A 1 84 ? 7.564 -0.011 -24.656 1.00 84.19 84 GLY A O 1
ATOM 699 N N . LEU A 1 85 ? 8.064 1.939 -23.657 1.00 84.81 85 LEU A N 1
ATOM 700 C CA . LEU A 1 85 ? 8.017 2.755 -24.875 1.00 84.81 85 LEU A CA 1
ATOM 701 C C . LEU A 1 85 ? 9.128 2.365 -25.852 1.00 84.81 85 LEU A C 1
ATOM 703 O O . LEU A 1 85 ? 8.856 2.216 -27.039 1.00 84.81 85 LEU A O 1
ATOM 707 N N . LEU A 1 86 ? 10.356 2.155 -25.370 1.00 85.12 86 LEU A N 1
ATOM 708 C CA . LEU A 1 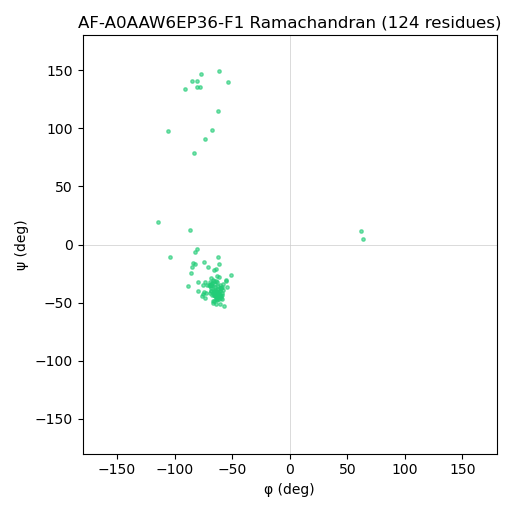86 ? 11.465 1.698 -26.209 1.00 85.12 86 LEU A CA 1
ATOM 709 C C . LEU A 1 86 ? 11.152 0.349 -26.857 1.00 85.12 86 LEU A C 1
ATOM 711 O O . LEU A 1 86 ? 11.329 0.206 -28.059 1.00 85.12 86 LEU A O 1
ATOM 715 N N . VAL A 1 87 ? 10.633 -0.613 -26.093 1.00 83.81 87 VAL A N 1
ATOM 716 C CA . VAL A 1 87 ? 10.228 -1.928 -26.616 1.00 83.81 87 VAL A CA 1
ATOM 717 C C . VAL A 1 87 ? 9.080 -1.787 -27.619 1.00 83.81 87 VAL A C 1
ATOM 719 O O . VAL A 1 87 ? 9.116 -2.401 -28.682 1.00 83.81 87 VAL A O 1
ATOM 722 N N . PHE A 1 88 ? 8.091 -0.942 -27.318 1.00 82.56 88 PHE A N 1
ATOM 723 C CA . PHE A 1 88 ? 6.941 -0.709 -28.190 1.00 82.56 88 PHE A CA 1
ATOM 724 C C . PHE A 1 88 ? 7.350 -0.102 -29.539 1.00 82.56 88 PHE A C 1
ATOM 726 O O . PHE A 1 88 ? 6.894 -0.564 -30.580 1.00 82.56 88 PHE A O 1
ATOM 733 N N . PHE A 1 89 ? 8.242 0.893 -29.539 1.00 81.31 89 PHE A N 1
ATOM 734 C CA . PHE A 1 89 ? 8.713 1.538 -30.768 1.00 81.31 89 PHE A CA 1
ATOM 735 C C . PHE A 1 89 ? 9.786 0.734 -31.510 1.00 81.31 89 PHE A C 1
ATOM 737 O O . PHE A 1 89 ? 9.829 0.792 -32.735 1.00 81.31 89 PHE A O 1
ATOM 744 N N 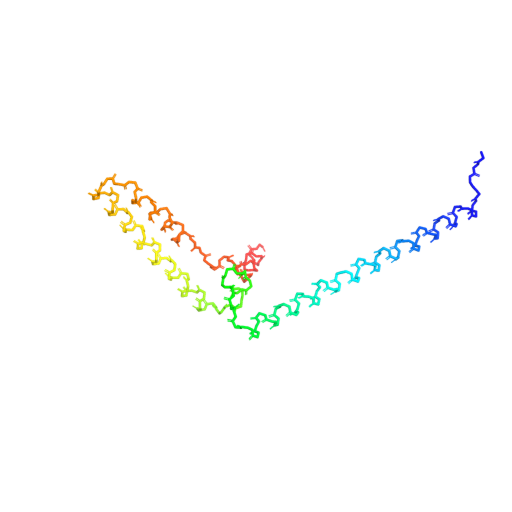. ALA A 1 90 ? 10.639 -0.015 -30.805 1.00 80.50 90 ALA A N 1
ATOM 745 C CA . ALA A 1 90 ? 11.711 -0.790 -31.430 1.00 80.50 90 ALA A CA 1
ATOM 746 C C . ALA A 1 90 ? 11.220 -2.117 -32.023 1.00 80.50 90 ALA A C 1
ATOM 748 O O . ALA A 1 90 ? 11.664 -2.501 -33.101 1.00 80.50 90 ALA A O 1
ATOM 749 N N . ALA A 1 91 ? 10.319 -2.821 -31.333 1.00 77.00 91 ALA A N 1
ATOM 750 C CA . ALA A 1 91 ? 9.843 -4.139 -31.755 1.00 77.00 91 ALA A CA 1
ATOM 751 C C . ALA A 1 91 ? 8.429 -4.113 -32.361 1.00 77.00 91 ALA A C 1
ATOM 753 O O . ALA A 1 91 ? 7.978 -5.129 -32.883 1.00 77.00 91 ALA A O 1
ATOM 754 N N . GLY A 1 92 ? 7.699 -2.992 -32.259 1.00 69.31 92 GLY A N 1
ATOM 755 C CA . GLY A 1 92 ? 6.273 -2.933 -32.618 1.00 69.31 92 GLY A CA 1
ATOM 756 C C . GLY A 1 92 ? 5.399 -3.856 -31.760 1.00 69.31 92 GLY A C 1
ATOM 757 O O . GLY A 1 92 ? 4.239 -4.109 -32.090 1.00 69.31 92 GLY A O 1
ATOM 758 N N . ASP A 1 93 ? 5.966 -4.397 -30.681 1.00 74.50 93 ASP A N 1
ATOM 759 C CA . ASP A 1 93 ? 5.376 -5.474 -29.911 1.00 74.50 93 ASP A CA 1
ATOM 760 C C . ASP A 1 93 ? 4.505 -4.912 -28.785 1.00 74.50 93 ASP A C 1
ATOM 762 O O . ASP A 1 93 ? 4.895 -4.028 -28.012 1.00 74.50 93 ASP A O 1
ATOM 766 N N . LYS A 1 94 ? 3.311 -5.488 -28.653 1.00 77.81 94 LYS A N 1
ATOM 767 C CA . LYS A 1 94 ? 2.345 -5.184 -27.595 1.00 77.81 94 LYS A CA 1
ATOM 768 C C . LYS A 1 94 ? 2.909 -5.496 -26.207 1.00 77.81 94 LYS A C 1
ATOM 770 O O . LYS A 1 94 ? 2.399 -4.959 -25.227 1.00 77.81 94 LYS A O 1
ATOM 775 N N . LEU A 1 95 ? 3.983 -6.286 -26.113 1.00 76.75 95 LEU A N 1
ATOM 776 C CA . LEU A 1 95 ? 4.743 -6.480 -24.876 1.00 76.75 95 LEU A CA 1
ATOM 777 C C . LEU A 1 95 ? 5.234 -5.159 -24.261 1.00 76.75 95 LEU A C 1
ATOM 779 O O . LEU A 1 95 ? 5.264 -5.041 -23.038 1.00 76.75 95 LEU A O 1
ATOM 783 N N . GLY A 1 96 ? 5.526 -4.132 -25.067 1.00 71.88 96 GLY A N 1
ATOM 784 C CA . GLY A 1 96 ? 5.877 -2.804 -24.552 1.00 71.88 96 GLY A CA 1
ATOM 785 C C . GLY A 1 96 ? 4.760 -2.167 -23.714 1.00 71.88 96 GLY A C 1
ATOM 786 O O . GLY A 1 96 ? 5.029 -1.561 -22.675 1.00 71.88 96 GLY A O 1
ATOM 787 N N . LEU A 1 97 ? 3.490 -2.403 -24.075 1.00 76.12 97 LEU A N 1
ATOM 788 C CA . LEU A 1 97 ? 2.328 -1.911 -23.322 1.00 76.12 97 LEU A CA 1
ATOM 789 C C . LEU A 1 97 ? 2.219 -2.554 -21.934 1.00 76.12 97 LEU A C 1
ATOM 791 O O . LEU A 1 97 ? 1.777 -1.895 -20.992 1.00 76.12 97 LEU A O 1
ATOM 795 N N . ILE A 1 98 ? 2.661 -3.809 -21.791 1.00 80.75 98 ILE A N 1
ATOM 796 C CA . ILE A 1 98 ? 2.666 -4.528 -20.508 1.00 80.75 98 ILE A CA 1
ATOM 797 C C . ILE A 1 98 ? 3.598 -3.842 -19.506 1.00 80.75 98 ILE A C 1
ATOM 799 O O . ILE A 1 98 ? 3.306 -3.849 -18.317 1.00 80.75 98 ILE A O 1
ATOM 803 N N . PHE A 1 99 ? 4.674 -3.201 -19.965 1.00 77.06 99 PHE A N 1
ATOM 804 C CA . PHE A 1 99 ? 5.572 -2.429 -19.103 1.00 77.06 99 PHE A CA 1
ATOM 805 C C . PHE A 1 99 ? 5.128 -0.969 -18.947 1.00 77.06 99 PHE A C 1
ATOM 807 O O . PHE A 1 99 ? 5.226 -0.404 -17.853 1.00 77.06 99 PHE A O 1
ATOM 814 N N . SER A 1 100 ? 4.571 -0.363 -19.999 1.00 78.56 100 SER A N 1
ATOM 815 C CA . SER A 1 100 ? 4.121 1.031 -19.964 1.00 78.56 100 SER A CA 1
ATOM 816 C C . SER A 1 100 ? 2.907 1.253 -19.057 1.00 78.56 100 SER A C 1
ATOM 818 O O . SER A 1 100 ? 2.880 2.241 -18.327 1.00 78.56 100 SER A O 1
ATOM 820 N N . ILE A 1 101 ? 1.916 0.352 -19.041 1.00 80.88 101 ILE A N 1
ATOM 821 C CA . ILE A 1 101 ? 0.700 0.522 -18.222 1.00 80.88 101 ILE A CA 1
ATOM 822 C C . ILE A 1 101 ? 1.025 0.521 -16.712 1.00 80.88 101 ILE A C 1
ATOM 824 O O . ILE A 1 101 ? 0.653 1.478 -16.024 1.00 80.88 101 ILE A O 1
ATOM 828 N N . PRO A 1 102 ? 1.769 -0.463 -16.167 1.00 78.50 102 PRO A N 1
ATOM 829 C CA . PRO A 1 102 ? 2.229 -0.419 -14.782 1.00 78.50 102 PRO A CA 1
ATOM 830 C C . PRO A 1 102 ? 3.158 0.764 -14.509 1.00 78.50 102 PRO A C 1
ATOM 832 O O . PRO A 1 102 ? 3.076 1.358 -13.439 1.00 78.50 102 PRO A O 1
ATOM 835 N N . GLY A 1 103 ? 4.012 1.154 -15.460 1.00 78.31 103 GLY A N 1
ATOM 836 C CA . GLY A 1 103 ? 4.885 2.317 -15.292 1.00 78.31 103 GLY A CA 1
ATOM 837 C C . GLY A 1 103 ? 4.107 3.630 -15.113 1.00 78.31 103 GLY A C 1
ATOM 838 O O . GLY A 1 103 ? 4.423 4.440 -14.236 1.00 78.31 103 GLY A O 1
ATOM 839 N N . LEU A 1 104 ? 3.025 3.808 -15.876 1.00 83.12 104 LEU A N 1
ATOM 840 C CA . LEU A 1 104 ? 2.068 4.909 -15.712 1.00 83.12 104 LEU A CA 1
ATOM 841 C C . LEU A 1 104 ? 1.379 4.854 -14.347 1.00 83.12 104 LEU A C 1
ATOM 843 O O . LEU A 1 104 ? 1.257 5.869 -13.663 1.00 83.12 104 LEU A O 1
ATOM 847 N N . P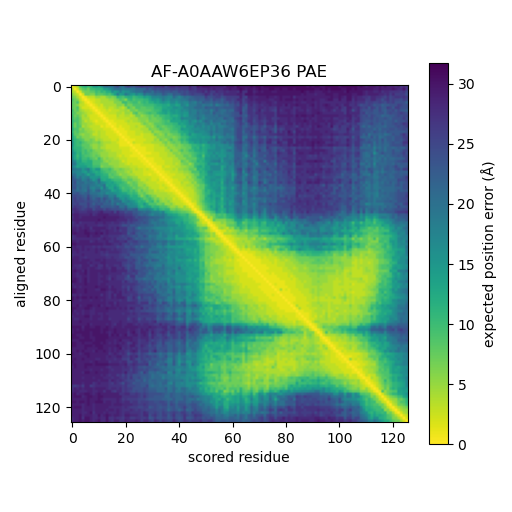HE A 1 105 ? 0.980 3.662 -13.912 1.00 81.88 105 PHE A N 1
ATOM 848 C CA . PHE A 1 105 ? 0.393 3.486 -12.590 1.00 81.88 105 PHE A CA 1
ATOM 849 C C . PHE A 1 105 ? 1.379 3.893 -11.483 1.00 81.88 105 PHE A C 1
ATOM 851 O O . PHE A 1 105 ? 1.053 4.739 -10.654 1.00 81.88 105 PHE A O 1
ATOM 858 N N . PHE A 1 106 ? 2.614 3.387 -11.504 1.00 81.25 106 PHE A N 1
ATOM 859 C CA . PHE A 1 106 ? 3.632 3.695 -10.493 1.00 81.25 106 PHE A CA 1
ATOM 860 C C . PHE A 1 106 ? 4.104 5.154 -10.495 1.00 81.25 106 PHE A C 1
ATOM 862 O O . PHE A 1 106 ? 4.426 5.685 -9.434 1.00 81.25 106 PHE A O 1
ATOM 869 N N . THR A 1 107 ? 4.110 5.837 -11.643 1.00 81.12 107 THR A N 1
ATOM 870 C CA . THR A 1 107 ? 4.424 7.279 -11.694 1.00 81.12 107 THR A CA 1
ATOM 871 C C . THR A 1 107 ? 3.325 8.147 -11.081 1.00 81.12 107 THR A C 1
ATOM 873 O O . THR A 1 107 ? 3.626 9.164 -10.446 1.00 81.12 107 THR A O 1
ATOM 876 N N . LEU A 1 108 ? 2.062 7.745 -11.245 1.00 79.12 108 LEU A N 1
ATOM 877 C CA . LEU A 1 108 ? 0.893 8.443 -10.704 1.00 79.12 108 LEU A CA 1
ATOM 878 C C . LEU A 1 108 ? 0.567 8.056 -9.256 1.00 79.12 108 LEU A C 1
ATOM 880 O O . LEU A 1 108 ? -0.123 8.809 -8.559 1.00 79.12 108 LEU A O 1
ATOM 884 N N . LEU A 1 109 ? 1.068 6.912 -8.788 1.00 78.44 109 LEU A N 1
ATOM 885 C CA . LEU A 1 109 ? 0.948 6.492 -7.402 1.00 78.44 109 LEU A CA 1
ATOM 886 C C . LEU A 1 109 ? 1.667 7.478 -6.476 1.00 78.44 109 LEU A C 1
ATOM 888 O O . LEU A 1 109 ? 2.889 7.609 -6.477 1.00 78.44 109 LEU A O 1
ATOM 892 N N . ASP A 1 110 ? 0.879 8.147 -5.637 1.00 73.56 110 ASP A N 1
ATOM 893 C CA . ASP A 1 110 ? 1.381 8.960 -4.537 1.00 73.56 110 ASP A CA 1
ATOM 894 C C . ASP A 1 110 ? 1.131 8.227 -3.225 1.00 73.56 110 ASP A C 1
ATOM 896 O O . ASP A 1 110 ? 0.034 8.271 -2.657 1.00 73.56 110 ASP A O 1
ATOM 900 N N . VAL A 1 111 ? 2.167 7.545 -2.742 1.00 70.12 111 VAL A N 1
ATOM 901 C CA . VAL A 1 111 ? 2.067 6.693 -1.552 1.00 70.12 111 VAL A CA 1
ATOM 902 C C . VAL A 1 111 ? 1.743 7.510 -0.296 1.00 70.12 111 VAL A C 1
ATOM 904 O O . VAL A 1 111 ? 1.161 7.006 0.666 1.00 70.12 111 VAL A O 1
ATOM 907 N N . ARG A 1 112 ? 2.014 8.821 -0.326 1.00 65.81 112 ARG A N 1
ATOM 908 C CA . ARG A 1 112 ? 1.706 9.737 0.777 1.00 65.81 112 ARG A CA 1
ATOM 909 C C . ARG A 1 112 ? 0.208 9.895 1.012 1.00 65.81 112 ARG A C 1
ATOM 911 O O . ARG A 1 112 ? -0.191 10.242 2.117 1.00 65.81 112 ARG A O 1
ATOM 918 N N . LYS A 1 113 ? -0.627 9.613 0.009 1.00 67.69 113 LYS A N 1
ATOM 919 C CA . LYS A 1 113 ? -2.091 9.691 0.127 1.00 67.69 113 LYS A CA 1
ATOM 920 C C . LYS A 1 113 ? -2.696 8.537 0.928 1.00 67.69 113 LYS A C 1
ATOM 922 O O . LYS A 1 113 ? -3.853 8.636 1.336 1.00 67.69 113 LYS A O 1
ATOM 927 N N . PHE A 1 114 ? -1.948 7.458 1.167 1.00 65.38 114 PHE A N 1
ATOM 928 C CA . PHE A 1 114 ? -2.450 6.314 1.933 1.00 65.38 114 PHE A CA 1
ATOM 929 C C . PHE A 1 114 ? -2.364 6.517 3.447 1.00 65.38 114 PHE A C 1
ATOM 931 O O . PHE A 1 114 ? -3.103 5.843 4.174 1.00 65.38 114 PHE A O 1
ATOM 938 N N . THR A 1 115 ? -1.568 7.486 3.912 1.00 61.38 115 THR A N 1
ATOM 939 C CA . THR A 1 115 ? -1.421 7.782 5.338 1.00 61.38 115 THR A CA 1
ATOM 940 C C . THR A 1 115 ? -2.518 8.716 5.851 1.00 61.38 115 THR A C 1
ATOM 942 O O . THR A 1 115 ? -2.957 9.666 5.196 1.00 61.38 115 THR A O 1
ATOM 945 N N . SER A 1 116 ? -2.982 8.438 7.063 1.00 56.78 116 SER A N 1
ATOM 946 C CA . SER A 1 116 ? -3.958 9.209 7.839 1.00 56.78 116 SER A CA 1
ATOM 947 C C . SER A 1 116 ? -3.546 10.676 8.036 1.00 56.78 116 SER A C 1
ATOM 949 O O . SER A 1 116 ? -4.405 11.561 8.039 1.00 56.78 116 SER A O 1
ATOM 951 N N . SER A 1 117 ? -2.239 10.956 8.084 1.00 53.16 117 SER A N 1
ATOM 952 C CA . SER A 1 117 ? -1.674 12.309 8.179 1.00 53.16 117 SER A CA 1
ATOM 953 C C . SER A 1 117 ? -2.091 13.218 7.007 1.00 53.16 117 SER A C 1
ATOM 955 O O . SER A 1 117 ? -2.428 14.387 7.208 1.00 53.16 117 SER A O 1
ATOM 957 N N . TYR A 1 118 ? -2.205 12.677 5.786 1.00 52.09 118 TYR A N 1
ATOM 958 C CA . TYR A 1 118 ? -2.698 13.434 4.627 1.00 52.09 118 TYR A CA 1
ATOM 959 C C . TYR A 1 118 ? -4.195 13.778 4.742 1.00 52.09 118 TYR A C 1
ATOM 961 O O . TYR A 1 118 ? -4.649 14.808 4.238 1.00 52.09 118 TYR A O 1
ATOM 969 N N . LYS A 1 119 ? -4.975 12.938 5.438 1.00 49.38 119 LYS A N 1
ATOM 970 C CA . LYS A 1 119 ? -6.421 13.125 5.637 1.00 49.38 119 LYS A CA 1
ATOM 971 C C . LYS A 1 119 ? -6.721 14.259 6.624 1.00 49.38 119 LYS A C 1
ATOM 973 O O . LYS A 1 119 ? -7.586 15.085 6.338 1.00 49.38 119 LYS A O 1
ATOM 978 N N . ASN A 1 120 ? -5.964 14.359 7.720 1.00 50.28 120 ASN A N 1
ATOM 979 C CA . ASN A 1 120 ? -6.135 15.437 8.705 1.00 50.28 120 ASN A CA 1
ATOM 980 C C . ASN A 1 120 ? -5.733 1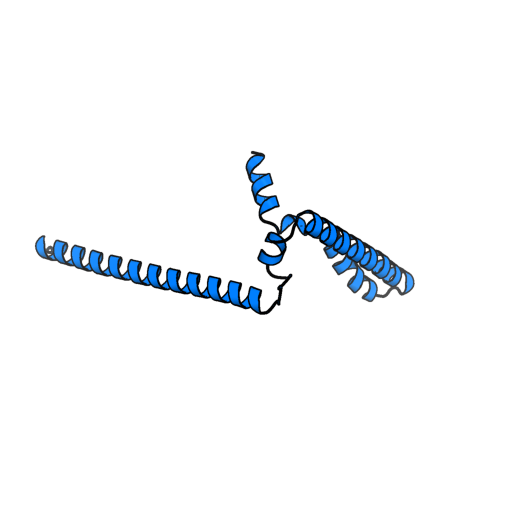6.810 8.152 1.00 50.28 120 ASN A C 1
ATOM 982 O O . ASN A 1 120 ? -6.398 17.805 8.429 1.00 50.28 120 ASN A O 1
ATOM 986 N N . ASN A 1 121 ? -4.723 16.870 7.281 1.00 46.44 121 ASN A N 1
ATOM 987 C CA . ASN A 1 121 ? -4.297 18.138 6.684 1.00 46.44 121 ASN A CA 1
ATOM 988 C C . ASN A 1 121 ? -5.305 18.713 5.667 1.00 46.44 121 ASN A C 1
ATOM 990 O O . ASN A 1 121 ? -5.278 19.904 5.365 1.00 46.44 121 ASN A O 1
ATOM 994 N N . LYS A 1 122 ? -6.216 17.881 5.140 1.00 44.94 122 LYS A N 1
ATOM 995 C CA . LYS A 1 122 ? -7.312 18.330 4.264 1.00 44.94 122 LYS A CA 1
ATOM 996 C C . LYS A 1 122 ? -8.543 18.793 5.053 1.00 44.94 122 LYS A C 1
ATOM 998 O O . LYS A 1 122 ? -9.310 19.602 4.544 1.00 44.94 122 LYS A O 1
ATOM 1003 N N . SER A 1 123 ? -8.708 18.309 6.286 1.00 42.84 123 SER A N 1
ATOM 1004 C CA . SER A 1 123 ? -9.768 18.728 7.214 1.00 42.84 123 SER A CA 1
ATOM 1005 C C . SER A 1 123 ? -9.540 20.137 7.768 1.00 42.84 123 SER A C 1
ATOM 1007 O O . SER A 1 123 ? -10.498 20.876 7.939 1.00 42.84 123 SER A O 1
ATOM 1009 N N . ASN A 1 124 ? -8.283 20.529 7.996 1.00 43.50 124 ASN A N 1
ATOM 1010 C CA . ASN A 1 124 ? -7.920 21.843 8.548 1.00 43.50 124 ASN A CA 1
ATOM 1011 C C . ASN A 1 124 ? -7.773 22.953 7.486 1.00 43.50 124 ASN A C 1
ATOM 1013 O O . ASN A 1 124 ? -7.211 24.007 7.767 1.00 43.50 124 ASN A O 1
ATOM 1017 N N . LYS A 1 125 ? -8.227 22.709 6.250 1.00 42.31 125 LYS A N 1
ATOM 1018 C CA . LYS A 1 125 ? -8.222 23.684 5.143 1.00 42.31 125 LYS A CA 1
ATOM 1019 C C . LYS A 1 125 ? -9.632 24.086 4.682 1.00 42.31 125 LYS A C 1
ATOM 1021 O O . LYS A 1 125 ? -9.784 24.552 3.555 1.00 42.31 125 LYS A O 1
ATOM 1026 N N . LYS A 1 126 ? -10.649 23.876 5.519 1.00 37.22 126 LYS A N 1
ATOM 1027 C CA . LYS A 1 126 ? -11.986 24.446 5.330 1.00 37.22 126 LYS A CA 1
ATOM 1028 C C . LYS A 1 126 ? -12.246 25.516 6.370 1.00 37.22 126 LYS A C 1
ATOM 1030 O O . LYS A 1 126 ? -11.899 25.253 7.539 1.00 37.22 126 LYS A O 1
#

Radius of gyration: 27.83 Å; Cα contacts (8 Å, |Δi|>4): 83; chains: 1; bounding box: 73×37×66 Å

Mean predicted aligned error: 16.57 Å

Sequence (126 aa):
MGKTKKEMKQELNDAKIYLKEGIQKINEEQRIKKEERIINIEKNAQTGTVNYFHRSAWDTMSEKTLKRFNLFFRFTGVFCLTGGLLVFFAAGDKLGLIFSIPGLFFTLLDVRKFTSSYKNNKSNKK

Secondary structure (DSSP, 8-state):
-PPPHHHHHHHHHHHHHHHHHHHHHHHHHHHHHHHHHHHHHHHHHHT----TTSHHHHHTS-HHHHHHHHHHHHHHHHHHHHHHHHHHHHH--THHHHHHHHHHHHHH--GGGGSHHHHHHHHTT-

Nearest PDB structures (foldseek):
  6rw9-assembly1_A  TM=2.529E-01  e=4.477E+00  Morganella morganii subsp. morganii

pLDDT: mean 71.3, std 12.07, range [37.22, 88.62]

Solvent-accessible surface area (backbone atoms only — not comparable to full-atom values): 6895 Å² total; per-residue (Å²): 134,80,84,50,79,65,58,59,51,49,57,53,49,52,52,51,50,54,51,53,52,52,51,49,54,53,51,52,53,53,48,53,59,49,52,54,49,51,53,52,52,50,51,39,61,72,66,67,61,76,54,74,86,43,63,67,49,56,53,74,47,53,71,69,56,48,51,49,52,35,50,48,38,30,52,53,7,50,51,27,29,54,52,11,48,50,40,28,73,74,67,70,36,71,68,12,53,68,33,26,54,56,9,53,50,31,49,70,49,58,61,63,71,69,22,64,70,53,57,56,63,60,62,75,72,114

Foldseek 3Di:
DDDDPVRVVVVVVVVVVVVVVVVVVVVVVVVVVVVVVVVVVVVCVVVVVQPPVDLVSLQPDDPVVLVVVLVVLLVQLVVLQVQLVCCCVVVVDCVSVVSNVSSVVSNPDRSVVSYPVVVVVVVVPD

=== Feature glossary ===
A reading guide for the features in this record.

Start from the sequence.

  · Sequence gives the chain of amino acids in standard one-letter code (A=alanine, C=cysteine, …, Y=tyrosine), read N→C. It is the only feature that is directly encoded by the gene; all structural features are derived from the folded form of this sequence.

Fold it, and you get atomic coordinates and the backbone conformation that goes with them.

  · Structure coordinates are given as an mmCIF _atom_site loop: one row per atom with element, residue name, chain id, sequence number, and x/y/z position in Å. Only the four main-chain atoms per residue are included here; side chains are omitted to keep the record compact.

  · Backbone dihedral angles. Every residue except chain termini has a φ (preceding-C → N → Cα → C) and a ψ (N → Cα → C → next-N). They are reported in degrees following the IUPAC sign convention. Secondary structure is essentially a statement about which (φ, ψ) basin each residue occupies.

  · Eight-state secondary structure (DSSP): H is the canonical α-helix, G the tighter 3₁₀-helix, I the wider π-helix; E/B are β-structure, T and S are turns and bends, and '-' is everything else. DSSP derives these from the pattern of main-chain N–H···O=C hydrogen bonds, not from the sequence.

  · SS3 is a coarse helix/strand/coil call (letters a/b/c) made by the P-SEA algorithm from inter-Cα distances and dihedrals. It is less detailed than DSSP but needs only Cα positions.

Summarize the fold with a handful of shape descriptors and a per-residue structural alphabet.

  · Radius of gyration (Rg) is the root-mean-square distance of Cα atoms from their centroid — a single number for overall size and compactness. A globular domain of N residues has Rg ≈ 2.2·N^0.38 Å; an extended or disordered chain has a much larger Rg. The Cα contact count is the number of residue pairs whose Cα atoms are within 8 Å and are more than four positions apart in sequence — a standard proxy for tertiary packing density. The bounding box is the smallest axis-aligned box enclosing all Cα atoms.

  · 3Di is Foldseek's structural alphabet. Each residue is assigned one of twenty discrete states based on how its Cα sits relative to its spatial (not sequential) neighbors. Aligning 3Di strings finds structural homologs roughly as well as full 3D superposition, but orders of magnitude faster.

  · Solvent-accessible surface area (SASA) is the area in Å² traced out by the centre of a 1.4 Å probe sphere (a water molecule) rolled over the protein's van der Waals surface (Shrake–Rupley / Lee–Richards construction). Buried residues have near-zero SASA; fully exposed residues can exceed 200 Å². The total SASA scales roughly with the number of surface residues.

Ask how reliable the model is.

  · For AlphaFold models, the B-factor field carries pLDDT — the model's own estimate of local accuracy on a 0–100 scale. Regions with pLDDT<50 should be treated as essentially unmodeled; they often correspond to intrinsically disordered segments.

  · For experimental (PDB) structures, the B-factor (temperature factor) quantifies the positional spread of each atom in the crystal — a combination of thermal vibration and static disorder — in units of Å². High B-factors mark flexible loops or poorly resolved regions; low B-factors mark the rigid, well-ordered core.

  · Predicted Aligned Error (PAE) is an AlphaFold confidence matrix: entry (i, j) is the expected error in the position of residue j, in ångströms, when the prediction is superimposed on the true structure at residue i. Low PAE within a block of residues means that block is internally rigid and well-predicted; high PAE between two blocks means their relative placement is uncertain even if each block individually is confident.

Place it in context: what it resembles, what it is annotated as, and how it looks.

  · Structural nearest neighbors (via Foldseek easy-search vs the PDB). Reported per hit: target PDB id, E-value, and alignment TM-score. A TM-score above ~0.5 is the conventional threshold for 'same fold'.

  · Functional annotations link the protein to curated databases. InterPro entries identify conserved domains and families by matching the sequence against member-database signatures (Pfam, PROSITE, CDD, …). Gene Ontology (GO) terms describe molecular function, biological process, and cellular component in a controlled vocabulary. CATH places the structure in a hierarchical fold classification (Class/Architecture/Topology/Homologous-superfamily). The organism is the source species.

  · The contact map is a binary N×N matrix image: pixel (i, j) is dark where Cα_i and Cα_j are within 8 Å and |i−j|>4. Because the |i−j|>4 filter removes local helical contacts, off-diagonal stripes parallel to the main diagonal indicate parallel β-sheets; stripes perpendicular to it indicate antiparallel β-sheets. The Ramachandran plot scatters every residue's (φ, ψ) pair against the sterically allowed regions. The PAE heatmap renders the predicted-aligned-error matrix.

  · Six rendered views show the 3D structure from the faces of a cube — i.e. along ±x, ±y, ±z. Rendering representation is drawn randomly per protein from cartoon (secondary-structure ribbons), sticks (backbone bonds), or molecular surface; coloring is either N→C rainbow (blue at the N-terminus through red at the C-terminus) or one color per chain.